Protein AF-A0A2A4V9C4-F1 (afdb_monomer)

Solvent-accessible surface area (backbone atoms only — not comparable to full-atom values): 8706 Å² total; per-residue (Å²): 132,84,79,82,82,62,50,38,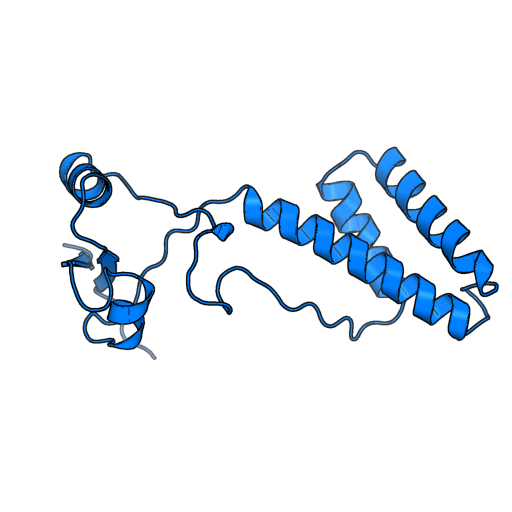21,36,54,29,41,82,46,70,70,52,48,47,30,68,74,68,80,49,81,75,53,43,56,44,88,73,53,81,47,79,78,50,84,50,83,84,85,78,85,91,65,56,54,71,58,48,47,54,51,38,47,55,54,35,40,73,77,48,53,66,66,60,27,50,56,51,52,49,51,49,53,60,62,20,46,83,63,33,54,49,91,81,34,66,67,6,27,53,51,32,38,51,54,42,50,53,51,43,49,56,52,51,52,54,60,48,70,78,40,61,47,73,78,70,36,81,57,85,90,38,72,66,50,29,45,65,44,23,48,71,70,39,62,48,74,48,78,48,59,80,130

Mean predicted aligned error: 6.95 Å

Nearest PDB structures (foldseek):
  8x6g-assembly1_H  TM=5.464E-01  e=8.824E+00  Staphylococcus aureus
  1x79-assembly1_A  TM=2.949E-01  e=2.945E+00  Homo sapiens

Foldseek 3Di:
DDDDQFKWKAAAAPDPVVVCCVPVVDADFAFQVPFPDCPGLPDDDDPPDFLVVLLVLQLVLCVVVDPNVVSVVVLVVLQVVLCVVNHLVPDPSSVVSSSVSSSVSSSVSSNVVRRVGGHGDIHSDPPDLVCCCGRYPRVDHDMDMDGDD

Radius of gyration: 22.06 Å; Cα contacts (8 Å, |Δi|>4): 171; chains: 1; bounding box: 50×29×60 Å

pLDDT: mean 88.2, std 7.78, range [45.53, 95.75]

Sequence (149 aa):
MSEPIERIYKFRAFNQNTLSMLCEDELFFADPANFNDPLDCNPSISMDMAAPEIEELAIKLLKFFGDEKKAWDKISNLRDMSTEYGDYEVDEDAREYYATLLSSEIKALLDKIIKVRGVCSFAQCWNSPLMWSHYADEHRGICIAIGRL

Secondary structure (DSSP, 8-state):
-PPP--EEEEEE-SSHHHHHHHHTT----B-GGG-SSTTSS-PPP---S-HHHHHHHHHHHHHHHS-HHHHHHHHHHHHHHHGGGS-TTT-HHHHHHHHHHHHHHHHHHHHHHHHTS-B---BS-S--HHHHHHTTBTTBSEEEEEE--

Structure (mmCIF, N/CA/C/O backbone):
data_AF-A0A2A4V9C4-F1
#
_entry.id   AF-A0A2A4V9C4-F1
#
loop_
_atom_site.group_PDB
_atom_site.id
_atom_site.type_symbol
_atom_site.label_atom_id
_atom_site.label_alt_id
_atom_site.label_comp_id
_atom_site.label_asym_id
_atom_site.label_entity_id
_atom_site.label_seq_id
_atom_site.pdbx_PDB_ins_code
_atom_site.Cartn_x
_atom_site.Cartn_y
_atom_site.Cartn_z
_atom_site.occupancy
_atom_site.B_iso_or_equiv
_atom_site.auth_seq_id
_atom_site.auth_comp_id
_atom_site.auth_asym_id
_atom_site.auth_atom_id
_atom_site.pdbx_PDB_model_num
ATOM 1 N N . MET A 1 1 ? -31.250 12.022 -1.940 1.00 45.53 1 MET A N 1
ATOM 2 C CA . MET A 1 1 ? -30.312 12.593 -0.950 1.00 45.53 1 MET A CA 1
ATOM 3 C C . MET A 1 1 ? -30.175 11.568 0.158 1.00 45.53 1 MET A C 1
ATOM 5 O O . MET A 1 1 ? -31.207 11.156 0.667 1.00 45.53 1 MET A O 1
ATOM 9 N N . SER A 1 2 ? -28.970 11.077 0.449 1.00 67.50 2 SER A N 1
ATOM 10 C CA . SER A 1 2 ? -28.749 10.163 1.578 1.00 67.50 2 SER A CA 1
ATOM 11 C C . SER A 1 2 ? -28.877 10.932 2.893 1.00 67.50 2 SER A C 1
ATOM 13 O O . SER A 1 2 ? -28.389 12.060 2.983 1.00 67.50 2 SER A O 1
ATOM 15 N N . GLU A 1 3 ? -29.533 10.342 3.889 1.00 69.62 3 GLU A N 1
ATOM 16 C CA . GLU A 1 3 ? -29.600 10.896 5.244 1.00 69.62 3 GLU A CA 1
ATOM 17 C C . GLU A 1 3 ? -28.190 11.061 5.848 1.00 69.62 3 GLU A C 1
ATOM 19 O O . GLU A 1 3 ? -27.268 10.324 5.477 1.00 69.62 3 GLU A O 1
ATOM 24 N N . PRO A 1 4 ? -27.982 12.044 6.742 1.00 77.94 4 PRO A N 1
ATOM 25 C CA . PRO A 1 4 ? -26.702 12.223 7.417 1.00 77.94 4 PRO A CA 1
ATOM 26 C C . PRO A 1 4 ? -26.358 11.000 8.281 1.00 77.94 4 PRO A C 1
ATOM 28 O O . PRO A 1 4 ? -27.196 10.488 9.016 1.00 77.94 4 PRO A O 1
ATOM 31 N N . ILE A 1 5 ? -25.104 10.542 8.211 1.00 80.31 5 ILE A N 1
ATOM 32 C CA . ILE A 1 5 ? -24.614 9.425 9.030 1.00 80.31 5 ILE A CA 1
ATOM 33 C C . ILE A 1 5 ? -24.532 9.886 10.491 1.00 80.31 5 ILE A C 1
ATOM 35 O O . ILE A 1 5 ? -23.655 10.672 10.847 1.00 80.31 5 ILE A O 1
ATOM 39 N N . GLU A 1 6 ? -25.433 9.389 11.339 1.00 88.12 6 GLU A N 1
ATOM 40 C CA . GLU A 1 6 ? -25.454 9.722 12.771 1.00 88.12 6 GLU A CA 1
ATOM 41 C C . GLU A 1 6 ? -24.369 8.990 13.567 1.00 88.12 6 GLU A C 1
ATOM 43 O O . GLU A 1 6 ? -23.854 9.514 14.559 1.00 88.12 6 GLU A O 1
ATOM 48 N N . ARG A 1 7 ? -24.038 7.759 13.151 1.00 91.12 7 ARG A N 1
ATOM 49 C CA . ARG A 1 7 ? -23.108 6.87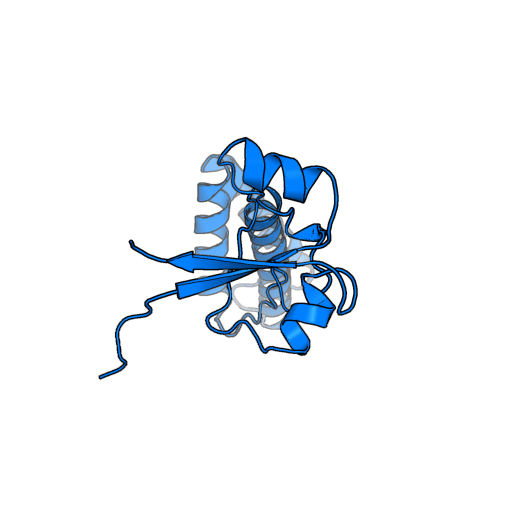1 13.853 1.00 91.12 7 ARG A CA 1
ATOM 50 C C . ARG A 1 7 ? -22.229 6.093 12.887 1.00 91.12 7 ARG A C 1
ATOM 52 O O . ARG A 1 7 ? -22.688 5.631 11.846 1.00 91.12 7 ARG A O 1
ATOM 59 N N . ILE A 1 8 ? -20.983 5.900 13.291 1.00 93.94 8 ILE A N 1
ATOM 60 C CA . ILE A 1 8 ? -20.027 4.989 12.668 1.00 93.94 8 ILE A CA 1
ATOM 61 C C . ILE A 1 8 ? -19.603 3.935 13.686 1.00 93.94 8 ILE A C 1
ATOM 63 O O . ILE A 1 8 ? -19.627 4.169 14.894 1.00 93.94 8 ILE A O 1
ATOM 67 N N . TYR A 1 9 ? -19.227 2.761 13.200 1.00 94.56 9 TYR A N 1
ATOM 68 C CA . TYR A 1 9 ? -18.998 1.591 14.035 1.00 94.56 9 TYR A CA 1
ATOM 69 C C . TYR A 1 9 ? -17.572 1.078 13.888 1.00 94.56 9 TYR A C 1
ATOM 71 O O . TYR A 1 9 ? -17.057 0.971 12.777 1.00 94.56 9 TYR A O 1
ATOM 79 N N . LYS A 1 10 ? -16.931 0.731 15.005 1.00 93.62 10 LYS A N 1
ATOM 80 C CA . LYS A 1 10 ? -15.606 0.106 15.021 1.00 93.62 10 LYS A CA 1
ATOM 81 C C . LYS A 1 10 ? -15.689 -1.272 15.667 1.00 93.62 10 LYS A C 1
ATOM 83 O O . LYS A 1 10 ? -16.026 -1.387 16.844 1.00 93.62 10 LYS A O 1
ATOM 88 N N . PHE A 1 11 ? -15.370 -2.299 14.889 1.00 93.75 11 PHE A N 1
ATOM 89 C CA . PHE A 1 11 ? -15.269 -3.681 15.352 1.00 93.75 11 PHE A CA 1
ATOM 90 C C . PHE A 1 11 ? -13.880 -3.916 15.928 1.00 93.75 11 PHE A C 1
ATOM 92 O O . PHE A 1 11 ? -12.896 -3.417 15.374 1.00 93.75 11 PHE A O 1
ATOM 99 N N . ARG A 1 12 ? -13.811 -4.603 17.071 1.00 92.88 12 ARG A N 1
ATOM 100 C CA . ARG A 1 12 ? -12.559 -4.875 17.779 1.00 92.88 12 ARG A CA 1
ATOM 101 C C . ARG A 1 12 ? -12.619 -6.185 18.549 1.00 92.88 12 ARG A C 1
ATOM 103 O O . ARG A 1 12 ? -13.603 -6.471 19.231 1.00 92.88 12 ARG A O 1
ATOM 110 N N . ALA A 1 13 ? -11.504 -6.908 18.541 1.00 92.69 13 ALA A N 1
ATOM 111 C CA . ALA A 1 13 ? -11.223 -7.926 19.544 1.00 92.69 13 ALA A CA 1
ATOM 112 C C . ALA A 1 13 ? -11.211 -7.310 20.956 1.00 92.69 13 ALA A C 1
ATOM 114 O O . ALA A 1 13 ? -10.770 -6.170 21.150 1.00 92.69 13 ALA A O 1
ATOM 115 N N . PHE A 1 14 ? -11.667 -8.064 21.955 1.00 93.44 14 PHE A N 1
ATOM 116 C CA . PHE A 1 14 ? -11.629 -7.627 23.350 1.00 93.44 14 PHE A CA 1
ATOM 117 C C . PHE A 1 14 ? -10.249 -7.926 23.953 1.00 93.44 14 PHE A C 1
ATOM 119 O O . PHE A 1 14 ? -9.973 -9.040 24.386 1.00 93.44 14 PHE A O 1
ATOM 126 N N . ASN A 1 15 ? -9.357 -6.934 23.927 1.00 92.00 15 ASN A N 1
ATOM 127 C CA . ASN A 1 15 ? -7.976 -7.049 24.399 1.00 92.00 15 ASN A CA 1
ATOM 128 C C . ASN A 1 15 ? -7.477 -5.729 25.009 1.00 92.00 15 ASN A C 1
ATOM 130 O O . ASN A 1 15 ? -8.190 -4.724 25.013 1.00 92.00 15 ASN A O 1
ATOM 134 N N . GLN A 1 16 ? -6.240 -5.728 25.511 1.00 91.31 16 GLN A N 1
ATOM 135 C CA . GLN A 1 16 ? -5.663 -4.575 26.204 1.00 91.31 16 GLN A CA 1
ATOM 136 C C . GLN A 1 16 ? -5.588 -3.317 25.329 1.00 91.31 16 GLN A C 1
ATOM 138 O O . GLN A 1 16 ? -5.922 -2.240 25.807 1.00 91.31 16 GLN A O 1
ATOM 143 N N . ASN A 1 17 ? -5.275 -3.453 24.036 1.00 89.12 17 ASN A N 1
ATOM 144 C CA . ASN A 1 17 ? -5.262 -2.316 23.110 1.00 89.12 17 ASN A CA 1
ATOM 145 C C . ASN A 1 17 ? -6.656 -1.694 22.961 1.00 89.12 17 ASN A C 1
ATOM 147 O O . ASN A 1 17 ? -6.793 -0.479 22.877 1.00 89.12 17 ASN A O 1
ATOM 151 N N . THR A 1 18 ? -7.701 -2.522 22.908 1.00 91.12 18 THR A N 1
ATOM 152 C CA . THR A 1 18 ? -9.088 -2.044 22.844 1.00 91.12 18 THR A CA 1
ATOM 153 C C . THR A 1 18 ? -9.515 -1.371 24.150 1.00 91.12 18 THR A C 1
ATOM 155 O O . THR A 1 18 ? -10.247 -0.390 24.099 1.00 91.12 18 THR A O 1
ATOM 158 N N . LEU A 1 19 ? -9.044 -1.850 25.305 1.00 92.50 19 LEU A N 1
ATOM 159 C CA . LEU A 1 19 ? -9.300 -1.196 26.591 1.00 92.50 19 LEU A CA 1
ATOM 160 C C . LEU A 1 19 ? -8.586 0.157 26.697 1.00 92.50 19 LEU A C 1
ATOM 162 O O . LEU A 1 19 ? -9.247 1.136 27.022 1.00 92.50 19 LEU A O 1
ATOM 166 N N . SER A 1 20 ? -7.297 0.246 26.354 1.00 90.94 20 SER A N 1
ATOM 167 C CA . SER A 1 20 ? -6.570 1.527 26.317 1.00 90.94 20 SER A CA 1
ATOM 168 C C . SER A 1 20 ? -7.237 2.526 25.374 1.00 90.94 20 SER A C 1
ATOM 170 O O . SER A 1 20 ? -7.508 3.647 25.778 1.00 90.94 20 SER A O 1
ATOM 172 N N . MET A 1 21 ? -7.648 2.094 24.176 1.00 91.69 21 MET A N 1
ATOM 173 C CA . MET A 1 21 ? -8.401 2.937 23.234 1.00 91.69 21 MET A CA 1
ATOM 174 C C . MET A 1 21 ? -9.667 3.556 23.862 1.00 91.69 21 MET A C 1
ATOM 176 O O . MET A 1 21 ? -10.005 4.695 23.567 1.00 91.69 21 MET A O 1
ATOM 180 N N . LEU A 1 22 ? -10.374 2.809 24.718 1.00 91.25 22 LEU A N 1
ATOM 181 C CA . LEU A 1 22 ? -11.593 3.274 25.390 1.00 91.25 22 LEU A CA 1
ATOM 182 C C . LEU A 1 22 ? -11.319 4.114 26.643 1.00 91.25 22 LEU A C 1
ATOM 184 O O . LEU A 1 22 ? -12.122 4.979 26.973 1.00 91.25 22 LEU A O 1
ATOM 188 N N . CYS A 1 23 ? -10.248 3.817 27.379 1.00 93.88 23 CYS A N 1
ATOM 189 C CA . CYS A 1 23 ? -9.931 4.478 28.646 1.00 93.88 23 CYS A CA 1
ATOM 190 C C . CYS A 1 23 ? -9.087 5.745 28.476 1.00 93.88 23 CYS A C 1
ATOM 192 O O . CYS A 1 23 ? -9.117 6.605 29.351 1.00 93.88 23 CYS A O 1
ATOM 194 N N . GLU A 1 24 ? -8.322 5.835 27.390 1.00 94.12 24 GLU A N 1
ATOM 195 C CA . GLU A 1 24 ? -7.324 6.884 27.153 1.00 94.12 24 GLU A CA 1
ATOM 196 C C . GLU A 1 24 ? -7.741 7.841 26.019 1.00 94.12 24 GLU A C 1
ATOM 198 O O . GLU A 1 24 ? -6.967 8.713 25.639 1.00 94.12 24 GLU A O 1
ATOM 203 N N . ASP A 1 25 ? -8.965 7.706 25.491 1.00 87.94 25 ASP A N 1
ATOM 204 C CA . ASP A 1 25 ? -9.493 8.491 24.360 1.00 87.94 25 ASP A CA 1
ATOM 205 C C . ASP A 1 25 ? -8.591 8.450 23.107 1.00 87.94 25 ASP A C 1
ATOM 207 O O . ASP A 1 25 ? -8.495 9.405 22.330 1.00 87.94 25 ASP A O 1
ATOM 211 N N . GLU A 1 26 ? -7.932 7.313 22.883 1.00 89.50 26 GLU A N 1
ATOM 212 C CA . GLU A 1 26 ? -7.028 7.108 21.755 1.00 89.50 26 GLU A CA 1
ATOM 213 C C . GLU A 1 26 ? -7.714 6.404 20.578 1.00 89.50 26 GLU A C 1
ATOM 215 O O . GLU A 1 26 ? -8.744 5.745 20.708 1.00 89.50 26 GLU A O 1
ATOM 220 N N . LEU A 1 27 ? -7.105 6.487 19.393 1.00 87.44 27 LEU A N 1
ATOM 221 C CA . LEU A 1 27 ? -7.485 5.671 18.243 1.00 87.44 27 LEU A CA 1
ATOM 222 C C . LEU A 1 27 ? -6.316 4.793 17.820 1.00 87.44 27 LEU A C 1
ATOM 224 O O . LEU A 1 27 ? -5.222 5.275 17.539 1.00 87.44 27 LEU A O 1
ATOM 228 N N . PHE A 1 28 ? -6.580 3.494 17.698 1.00 85.19 28 PHE A N 1
ATOM 229 C CA . PHE A 1 28 ? -5.606 2.561 17.152 1.00 85.19 28 PHE A CA 1
ATOM 230 C C . PHE A 1 28 ? -5.598 2.606 15.623 1.00 85.19 28 PHE A C 1
ATOM 232 O O . PHE A 1 28 ? -6.628 2.365 14.978 1.00 85.19 28 PHE A O 1
ATOM 239 N N . PHE A 1 29 ? -4.411 2.817 15.062 1.00 88.12 29 PHE A N 1
ATOM 240 C CA . PHE A 1 29 ? -4.143 2.721 13.635 1.00 88.12 29 PHE A CA 1
ATOM 241 C C . PHE A 1 29 ? -3.391 1.418 13.356 1.00 88.12 29 PHE A C 1
ATOM 243 O O . PHE A 1 29 ? -2.266 1.234 13.814 1.00 88.12 29 PHE A O 1
ATOM 250 N N . ALA A 1 30 ? -4.037 0.499 12.639 1.00 84.94 30 ALA A N 1
ATOM 251 C CA . ALA A 1 30 ? -3.462 -0.797 12.308 1.00 84.94 30 ALA A CA 1
ATOM 252 C C . ALA A 1 30 ? -2.387 -0.659 11.229 1.00 84.94 30 ALA A C 1
ATOM 254 O O . ALA A 1 30 ? -2.539 0.145 10.310 1.00 84.94 30 ALA A O 1
ATOM 255 N N . ASP A 1 31 ? -1.334 -1.467 11.326 1.00 85.38 31 ASP A N 1
ATOM 256 C CA . ASP A 1 31 ? -0.378 -1.640 10.234 1.00 85.38 31 ASP A CA 1
ATOM 257 C C . ASP A 1 31 ? -1.105 -2.272 9.027 1.00 85.38 31 ASP A C 1
ATOM 259 O O . ASP A 1 31 ? -1.701 -3.343 9.188 1.00 85.38 31 ASP A O 1
ATOM 263 N N . PRO A 1 32 ? -1.071 -1.643 7.838 1.00 84.31 32 PRO A N 1
ATOM 264 C CA . PRO A 1 32 ? -1.577 -2.189 6.582 1.00 84.31 32 PRO A CA 1
ATOM 265 C C . PRO A 1 32 ? -1.166 -3.634 6.292 1.00 84.31 32 PRO A C 1
ATOM 267 O O . PRO A 1 32 ? -1.937 -4.377 5.695 1.00 84.31 32 PRO A O 1
ATOM 270 N N . ALA A 1 33 ? 0.020 -4.057 6.735 1.00 78.50 33 ALA A N 1
ATOM 271 C CA . ALA A 1 33 ? 0.507 -5.418 6.533 1.00 78.50 33 ALA A CA 1
ATOM 272 C C . ALA A 1 33 ? -0.227 -6.474 7.382 1.00 78.50 33 ALA A C 1
ATOM 274 O O . ALA A 1 33 ? -0.137 -7.660 7.078 1.00 78.50 33 ALA A O 1
ATOM 275 N N . ASN A 1 34 ? -0.941 -6.061 8.434 1.00 79.00 34 ASN A N 1
ATOM 276 C CA . ASN A 1 34 ? -1.647 -6.953 9.360 1.00 79.00 34 ASN A CA 1
ATOM 277 C C . ASN A 1 34 ? -3.139 -7.115 9.028 1.00 79.00 34 ASN A C 1
ATOM 279 O O . ASN A 1 34 ? -3.876 -7.717 9.812 1.00 79.00 34 ASN A O 1
ATOM 283 N N . PHE A 1 35 ? -3.617 -6.545 7.920 1.00 78.38 35 PHE A N 1
ATOM 284 C CA . PHE A 1 35 ? -5.003 -6.732 7.507 1.00 78.38 35 PHE A CA 1
ATOM 285 C C . PHE A 1 35 ? -5.214 -8.162 7.004 1.00 78.38 35 PHE A C 1
ATOM 287 O O . PHE A 1 35 ? -4.487 -8.656 6.147 1.00 78.38 35 PHE A O 1
ATOM 294 N N . ASN A 1 36 ? -6.235 -8.824 7.550 1.00 69.19 36 ASN A N 1
ATOM 295 C CA . ASN A 1 36 ? -6.611 -10.186 7.164 1.00 69.19 36 ASN A CA 1
ATOM 296 C C . ASN A 1 36 ? -7.419 -10.230 5.855 1.00 69.19 36 ASN A C 1
ATOM 298 O O . ASN A 1 36 ? -7.647 -11.314 5.318 1.00 69.19 36 ASN A O 1
ATOM 302 N N . ASP A 1 37 ? -7.904 -9.083 5.370 1.00 71.31 37 ASP A N 1
ATOM 303 C CA . ASP A 1 37 ? -8.612 -8.982 4.096 1.00 71.31 37 ASP A CA 1
ATOM 304 C C . ASP A 1 37 ? -7.599 -8.741 2.956 1.00 71.31 37 ASP A C 1
ATOM 306 O O . ASP A 1 37 ? -6.892 -7.734 2.976 1.00 71.31 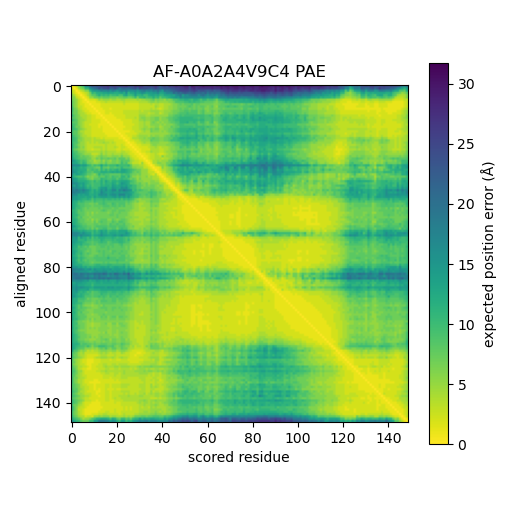37 ASP A O 1
ATOM 310 N N . PRO A 1 38 ? -7.505 -9.631 1.951 1.00 66.81 38 PRO A N 1
ATOM 311 C CA . PRO A 1 38 ? -6.564 -9.485 0.841 1.00 66.81 38 PRO A CA 1
ATOM 312 C C . PRO A 1 38 ? -6.852 -8.285 -0.078 1.00 66.81 38 PRO A C 1
ATOM 314 O O . PRO A 1 38 ? -5.996 -7.950 -0.901 1.00 66.81 38 PRO A O 1
ATOM 317 N N . LEU A 1 39 ? -8.035 -7.670 0.027 1.00 72.06 39 LEU A N 1
ATOM 318 C CA . LEU A 1 39 ? 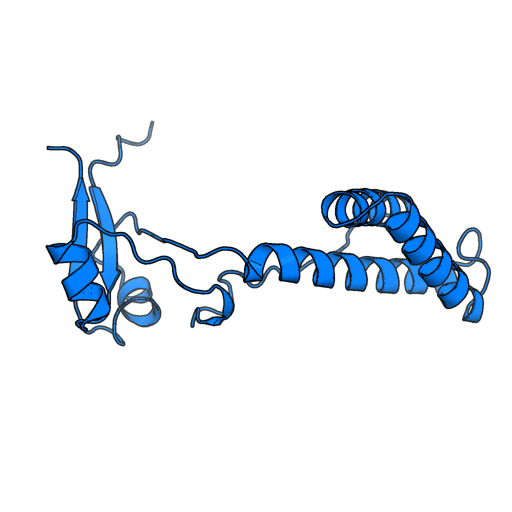-8.414 -6.451 -0.690 1.00 72.06 39 LEU A CA 1
ATOM 319 C C . LEU A 1 39 ? -8.037 -5.179 0.082 1.00 72.06 39 LEU A C 1
ATOM 321 O O . LEU A 1 39 ? -7.974 -4.100 -0.513 1.00 72.06 39 LEU A O 1
ATOM 325 N N . ASP A 1 40 ? -7.756 -5.287 1.382 1.00 77.88 40 ASP A N 1
ATOM 326 C CA . ASP A 1 40 ? -7.334 -4.152 2.192 1.00 77.88 40 ASP A CA 1
ATOM 327 C C . ASP A 1 40 ? -5.856 -3.842 1.981 1.00 77.88 40 ASP A C 1
ATOM 329 O O . ASP A 1 40 ? -4.980 -4.689 2.132 1.00 77.88 40 ASP A O 1
ATOM 333 N N . CYS A 1 41 ? -5.572 -2.576 1.668 1.00 76.25 41 CYS A N 1
ATOM 334 C CA . CYS A 1 41 ? -4.219 -2.018 1.571 1.00 76.25 41 CYS A CA 1
ATOM 335 C C . CYS A 1 41 ? -3.247 -2.760 0.633 1.00 76.25 41 CYS A C 1
ATOM 337 O O . CYS A 1 41 ? -2.040 -2.526 0.693 1.00 76.25 41 CYS A O 1
ATOM 339 N N . ASN A 1 42 ? -3.763 -3.600 -0.263 1.00 76.25 42 ASN A N 1
ATOM 340 C CA . ASN A 1 42 ? -2.995 -4.364 -1.237 1.00 76.25 42 ASN A CA 1
ATOM 341 C C . ASN A 1 42 ? -3.463 -4.007 -2.660 1.00 76.25 42 ASN A C 1
ATOM 343 O O . ASN A 1 42 ? -4.197 -4.772 -3.290 1.00 76.25 42 ASN A O 1
ATOM 347 N N . PRO A 1 43 ? -3.115 -2.810 -3.166 1.00 72.12 43 PRO A N 1
ATOM 348 C CA . PRO A 1 43 ? -3.594 -2.365 -4.465 1.00 72.12 43 PRO A CA 1
ATOM 349 C C . PRO A 1 43 ? -3.045 -3.254 -5.587 1.00 72.12 43 PRO A C 1
ATOM 351 O O . PRO A 1 43 ? -1.833 -3.420 -5.747 1.00 72.12 43 PRO A O 1
ATOM 354 N N . SER A 1 44 ? -3.939 -3.778 -6.425 1.00 72.75 44 SER A N 1
ATOM 355 C CA . SER A 1 44 ? -3.558 -4.330 -7.721 1.00 72.75 44 SER A CA 1
ATOM 356 C C . SER A 1 44 ? -3.332 -3.181 -8.699 1.00 72.75 44 SER A C 1
ATOM 358 O O . SER A 1 44 ? -4.253 -2.413 -8.974 1.00 72.75 44 SER A O 1
ATOM 360 N N . ILE A 1 45 ? -2.119 -3.067 -9.231 1.00 73.44 45 ILE A N 1
ATOM 361 C CA . ILE A 1 45 ? -1.795 -2.072 -10.254 1.00 73.44 45 ILE A CA 1
ATOM 362 C C . ILE A 1 45 ? -1.920 -2.759 -11.607 1.00 73.44 45 ILE A C 1
ATOM 364 O O . ILE A 1 45 ? -1.191 -3.708 -11.893 1.00 73.44 45 ILE A O 1
ATOM 368 N N . SER A 1 46 ? -2.856 -2.279 -12.416 1.00 79.56 46 SER A N 1
ATOM 369 C CA . SER A 1 46 ? -2.907 -2.564 -13.844 1.00 79.56 46 SER A CA 1
ATOM 370 C C . SER A 1 46 ? -2.409 -1.311 -14.548 1.00 79.56 46 SER A C 1
ATOM 372 O O . SER A 1 46 ? -2.955 -0.236 -14.320 1.00 79.56 46 SER A O 1
ATOM 374 N N . MET A 1 47 ? -1.332 -1.437 -15.322 1.00 77.06 47 MET A N 1
ATOM 375 C CA . MET A 1 47 ? -0.878 -0.349 -16.180 1.00 77.06 47 MET A CA 1
ATOM 376 C C . MET A 1 47 ? -1.566 -0.494 -17.530 1.00 77.06 47 MET A C 1
ATOM 378 O O . MET A 1 47 ? -1.166 -1.307 -18.356 1.00 77.06 47 MET A O 1
ATOM 382 N N . ASP A 1 48 ? -2.618 0.288 -17.721 1.00 84.31 48 ASP A N 1
ATOM 383 C CA . ASP A 1 48 ? -3.392 0.423 -18.956 1.00 84.31 48 ASP A CA 1
ATOM 384 C C . ASP A 1 48 ? -2.967 1.654 -19.782 1.00 84.31 48 ASP A C 1
ATOM 386 O O . ASP A 1 48 ? -3.657 2.065 -20.713 1.00 84.31 48 ASP A O 1
ATOM 390 N N . MET A 1 49 ? -1.812 2.228 -19.441 1.00 84.12 49 MET A N 1
ATOM 391 C CA . MET A 1 49 ? -1.235 3.434 -20.035 1.00 84.12 49 MET A CA 1
ATOM 392 C C . MET A 1 49 ? -0.090 3.107 -20.997 1.00 84.12 49 MET A C 1
ATOM 394 O O . MET A 1 49 ? 0.530 2.044 -20.920 1.00 84.12 49 MET A O 1
ATOM 398 N N . ALA A 1 50 ? 0.250 4.051 -21.875 1.00 86.94 50 ALA A N 1
ATOM 399 C CA . ALA A 1 50 ? 1.420 3.909 -22.738 1.00 86.94 50 ALA A CA 1
ATOM 400 C C . ALA A 1 50 ? 2.728 4.100 -21.943 1.00 86.94 50 ALA A C 1
ATOM 402 O O . ALA A 1 50 ? 2.773 4.859 -20.974 1.00 86.94 50 ALA A O 1
ATOM 403 N N . ALA A 1 51 ? 3.829 3.478 -22.387 1.00 86.94 51 ALA A N 1
ATOM 404 C CA . ALA A 1 51 ? 5.131 3.557 -21.706 1.00 86.94 51 ALA A CA 1
ATOM 405 C C . ALA A 1 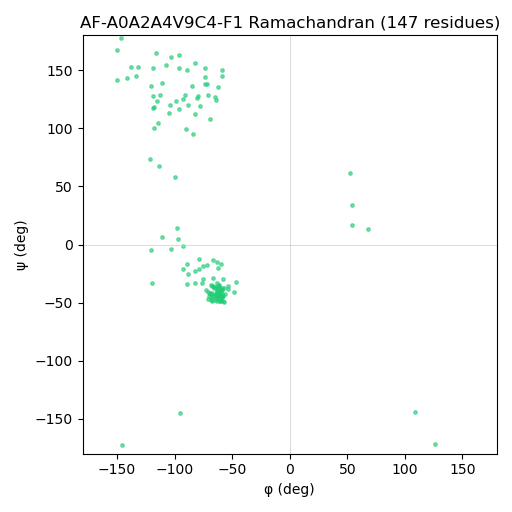51 ? 5.587 4.990 -21.327 1.00 86.94 51 ALA A C 1
ATOM 407 O O . ALA A 1 51 ? 6.048 5.163 -20.198 1.00 86.94 51 ALA A O 1
ATOM 408 N N . PRO A 1 52 ? 5.400 6.034 -22.168 1.00 90.12 52 PRO A N 1
ATOM 409 C CA . PRO A 1 52 ? 5.759 7.406 -21.794 1.00 90.12 52 PRO A CA 1
ATOM 410 C C . PRO A 1 52 ? 4.968 7.957 -20.595 1.00 90.12 52 PRO A C 1
ATOM 412 O O . PRO A 1 52 ? 5.518 8.676 -19.764 1.00 90.12 52 PRO A O 1
ATOM 415 N N . GLU A 1 53 ? 3.685 7.608 -20.478 1.00 92.69 53 GLU A N 1
ATOM 416 C CA . GLU A 1 53 ? 2.822 8.046 -19.373 1.00 92.69 53 GLU A CA 1
ATOM 417 C C . GLU A 1 53 ? 3.201 7.329 -18.070 1.00 92.69 53 GLU A C 1
ATOM 419 O O . GLU A 1 53 ? 3.257 7.943 -17.000 1.00 92.69 53 GLU A O 1
ATOM 424 N N . ILE A 1 54 ? 3.526 6.033 -18.169 1.00 92.88 54 ILE A N 1
ATOM 425 C CA . ILE A 1 54 ? 4.040 5.243 -17.044 1.00 92.88 54 ILE A CA 1
ATOM 426 C C . ILE A 1 54 ? 5.366 5.842 -16.558 1.00 92.88 54 ILE A C 1
ATOM 428 O O . ILE A 1 54 ? 5.573 5.991 -15.352 1.00 92.88 54 ILE A O 1
ATOM 432 N N . GLU A 1 55 ? 6.254 6.230 -17.474 1.00 94.81 55 GLU A N 1
ATOM 433 C CA . GLU A 1 55 ? 7.528 6.854 -17.124 1.00 94.8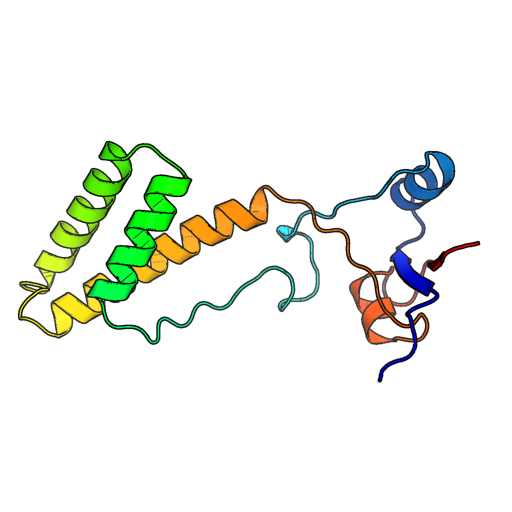1 55 GLU A CA 1
ATOM 434 C C . GLU A 1 55 ? 7.330 8.200 -16.415 1.00 94.81 55 GLU A C 1
ATOM 436 O O . GLU A 1 55 ? 7.942 8.452 -15.373 1.00 94.81 55 GLU A O 1
ATOM 441 N N . GLU A 1 56 ? 6.429 9.048 -16.918 1.00 94.88 56 GLU A N 1
ATOM 442 C CA . GLU A 1 56 ? 6.111 10.328 -16.282 1.00 94.88 56 GLU A CA 1
ATOM 443 C C . GLU A 1 56 ? 5.597 10.131 -14.846 1.00 94.88 56 GLU A C 1
ATOM 445 O O . GLU A 1 56 ? 6.010 10.843 -13.920 1.00 94.88 56 GLU A O 1
ATOM 450 N N . LEU A 1 57 ? 4.727 9.139 -14.633 1.00 93.75 57 LEU A N 1
ATOM 451 C CA . LEU A 1 57 ? 4.248 8.772 -13.302 1.00 93.75 57 LEU A CA 1
ATOM 452 C C . LEU A 1 57 ? 5.390 8.271 -12.406 1.00 93.75 57 LEU A C 1
ATOM 454 O O . LEU A 1 57 ? 5.496 8.706 -11.254 1.00 93.75 57 LEU A O 1
ATOM 458 N N . ALA A 1 58 ? 6.266 7.406 -12.925 1.00 94.75 58 ALA A N 1
ATOM 459 C CA . ALA A 1 58 ? 7.425 6.900 -12.195 1.00 94.75 58 ALA A CA 1
ATOM 460 C C . ALA A 1 58 ? 8.348 8.045 -11.755 1.00 94.75 58 ALA A C 1
ATOM 462 O O . ALA A 1 58 ? 8.728 8.108 -10.586 1.00 94.75 58 ALA A O 1
ATOM 463 N N . ILE A 1 59 ? 8.639 9.003 -12.642 1.00 95.44 59 ILE A N 1
ATOM 464 C CA . ILE A 1 59 ? 9.442 10.194 -12.329 1.00 95.44 59 ILE A CA 1
ATOM 465 C C . ILE A 1 59 ? 8.790 11.007 -11.208 1.00 95.44 59 ILE A C 1
ATOM 467 O O . ILE A 1 59 ? 9.468 11.381 -10.248 1.00 95.44 59 ILE A O 1
ATOM 471 N N . LYS A 1 60 ? 7.481 11.275 -11.298 1.00 94.94 60 LYS A N 1
ATOM 472 C CA . LYS A 1 60 ? 6.749 12.028 -10.266 1.00 94.94 60 LYS A CA 1
ATOM 473 C C . LYS A 1 60 ? 6.823 11.336 -8.904 1.00 94.94 60 LYS A C 1
ATOM 475 O O . LYS A 1 60 ? 7.103 11.997 -7.906 1.00 94.94 60 LYS A O 1
ATOM 480 N N . LEU A 1 61 ? 6.622 10.018 -8.857 1.00 93.75 61 LEU A N 1
ATOM 481 C CA . LEU A 1 61 ? 6.689 9.245 -7.614 1.00 93.75 61 LEU A CA 1
ATOM 482 C C . LEU A 1 61 ? 8.117 9.157 -7.060 1.00 93.75 61 LEU A C 1
ATOM 484 O O . LEU A 1 61 ? 8.320 9.329 -5.861 1.00 93.75 61 LEU A O 1
ATOM 488 N N . LEU A 1 62 ? 9.125 8.955 -7.909 1.00 95.38 62 LEU A N 1
ATOM 489 C CA . LEU A 1 62 ? 10.528 8.940 -7.487 1.00 95.38 62 LEU A CA 1
ATOM 490 C C . LEU A 1 62 ? 10.950 10.290 -6.895 1.00 95.38 62 LEU A C 1
ATOM 492 O O . LEU A 1 62 ? 11.581 10.324 -5.839 1.00 95.38 62 LEU A O 1
ATOM 496 N N . LYS A 1 63 ? 10.543 11.400 -7.523 1.00 94.75 63 LYS A N 1
ATOM 497 C CA . LYS A 1 63 ? 10.765 12.763 -7.011 1.00 94.75 63 LYS A CA 1
ATOM 498 C C . LYS A 1 63 ? 9.992 13.052 -5.725 1.00 94.75 63 LYS A C 1
ATOM 500 O O . LYS A 1 63 ? 10.439 13.856 -4.918 1.00 94.75 63 LYS A O 1
ATOM 505 N N . PHE A 1 64 ? 8.843 12.414 -5.516 1.00 91.50 64 PHE A N 1
ATOM 506 C CA . PHE A 1 64 ? 8.108 12.531 -4.256 1.00 91.50 64 PHE A CA 1
ATOM 507 C C . PHE A 1 64 ? 8.879 11.900 -3.083 1.00 91.50 64 PHE A C 1
ATOM 509 O O . PHE A 1 64 ? 8.841 12.413 -1.968 1.00 91.50 64 PHE A O 1
ATOM 516 N N . PHE A 1 65 ? 9.597 10.802 -3.333 1.00 87.56 65 PHE A N 1
ATOM 517 C CA . PHE A 1 65 ? 10.340 10.059 -2.311 1.00 87.56 65 PHE A CA 1
ATOM 518 C C . PHE A 1 65 ? 11.808 10.460 -2.143 1.00 87.56 65 PHE A C 1
ATOM 520 O O . PHE A 1 65 ? 12.414 10.137 -1.119 1.00 87.56 65 PHE A O 1
ATOM 527 N N . GLY A 1 66 ? 12.406 11.092 -3.146 1.00 87.19 66 GLY A N 1
ATOM 528 C CA . GLY A 1 66 ? 13.835 11.367 -3.185 1.00 87.19 66 GLY A CA 1
ATOM 529 C C . GLY A 1 66 ? 14.168 12.684 -3.866 1.00 87.19 66 GLY A C 1
ATOM 530 O O . GLY A 1 66 ? 13.303 13.487 -4.196 1.00 87.19 66 GLY A O 1
ATOM 531 N N . ASP A 1 67 ? 15.460 12.912 -4.065 1.00 90.50 67 ASP A N 1
ATOM 532 C CA . ASP A 1 67 ? 15.936 14.065 -4.815 1.00 90.50 67 ASP A CA 1
ATOM 533 C C . ASP A 1 67 ? 15.881 13.818 -6.329 1.00 90.50 67 ASP A C 1
ATOM 535 O O . ASP A 1 67 ? 15.912 12.681 -6.809 1.00 90.50 67 ASP A O 1
ATOM 539 N N . GLU A 1 68 ? 15.815 14.912 -7.088 1.00 93.56 68 GLU A N 1
ATOM 540 C CA . GLU A 1 68 ? 15.670 14.880 -8.543 1.00 93.56 68 GLU A CA 1
ATOM 541 C C . GLU A 1 68 ? 16.780 14.083 -9.235 1.00 93.56 68 GLU A C 1
ATOM 543 O O . GLU A 1 68 ? 16.499 13.342 -10.176 1.00 93.56 68 GLU A O 1
ATOM 548 N N . LYS A 1 69 ? 18.020 14.169 -8.740 1.00 94.81 69 LYS A N 1
ATOM 549 C CA . LYS A 1 69 ? 19.144 13.435 -9.320 1.00 94.81 69 LYS A CA 1
ATOM 550 C C . LYS A 1 69 ? 18.932 11.927 -9.197 1.00 94.81 69 LYS A C 1
ATOM 552 O O . LYS A 1 69 ? 19.020 11.228 -10.198 1.00 94.81 69 LYS A O 1
ATOM 557 N N . LYS A 1 70 ? 18.577 11.428 -8.008 1.00 93.44 70 LYS A N 1
ATOM 558 C CA . LYS A 1 70 ? 18.299 9.993 -7.814 1.00 93.44 70 LYS A CA 1
ATOM 559 C C . LYS A 1 70 ? 17.134 9.488 -8.655 1.00 93.44 70 LYS A C 1
ATOM 561 O O . LYS A 1 70 ? 17.177 8.346 -9.104 1.00 93.44 70 LYS A O 1
ATOM 566 N N . ALA A 1 71 ? 16.103 10.309 -8.852 1.00 95.00 71 ALA A N 1
ATOM 567 C CA . ALA A 1 71 ? 14.987 9.946 -9.718 1.00 95.00 71 ALA A CA 1
ATOM 568 C C . ALA A 1 71 ? 15.471 9.710 -11.156 1.00 95.00 71 ALA A C 1
ATOM 570 O O . ALA A 1 71 ? 15.187 8.662 -11.732 1.00 95.00 71 ALA A O 1
ATOM 571 N N . TRP A 1 72 ? 16.265 10.633 -11.703 1.00 95.06 72 TRP A N 1
ATOM 572 C CA . TRP A 1 72 ? 16.822 10.496 -13.049 1.00 95.06 72 TRP A CA 1
ATOM 573 C C . TRP A 1 72 ? 17.845 9.367 -13.167 1.00 95.06 72 TRP A C 1
ATOM 575 O O . TRP A 1 72 ? 17.769 8.603 -14.124 1.00 95.06 72 TRP A O 1
ATOM 585 N N . ASP A 1 73 ? 18.733 9.198 -12.183 1.00 95.69 73 ASP A N 1
ATOM 586 C CA . ASP A 1 73 ? 19.681 8.078 -12.142 1.00 95.69 73 ASP A CA 1
ATOM 587 C C . ASP A 1 73 ? 18.922 6.742 -12.199 1.00 95.69 73 ASP A C 1
ATOM 589 O O . ASP A 1 73 ? 19.287 5.825 -12.934 1.00 95.69 73 ASP A O 1
ATOM 593 N N . LYS A 1 74 ? 17.817 6.626 -11.452 1.00 95.75 74 LYS A N 1
ATOM 594 C CA . LYS A 1 74 ? 16.974 5.430 -11.456 1.00 95.75 74 LYS A CA 1
ATOM 595 C C . LYS A 1 74 ? 16.312 5.202 -12.816 1.00 95.75 74 LYS A C 1
ATOM 597 O O . LYS A 1 74 ? 16.394 4.090 -13.320 1.00 95.75 74 LYS A O 1
ATOM 602 N N . ILE A 1 75 ? 15.708 6.227 -13.418 1.00 95.62 75 ILE A N 1
ATOM 603 C CA . ILE A 1 75 ? 15.079 6.128 -14.747 1.00 95.62 75 ILE A CA 1
ATOM 604 C C . ILE A 1 75 ? 16.098 5.757 -15.824 1.00 95.62 75 ILE A C 1
ATOM 606 O O . ILE A 1 75 ? 15.816 4.876 -16.631 1.00 95.62 75 ILE A O 1
ATOM 610 N N . SER A 1 76 ? 17.288 6.364 -15.796 1.00 95.06 76 SER A N 1
ATOM 611 C CA . SER A 1 76 ? 18.377 6.036 -16.721 1.00 95.06 76 SER A CA 1
ATOM 612 C C . SER A 1 76 ? 18.736 4.559 -16.631 1.00 95.06 76 SER A C 1
ATOM 614 O O . SER A 1 76 ? 18.723 3.875 -17.644 1.00 95.06 76 SER A O 1
ATOM 616 N N . ASN A 1 77 ? 18.939 4.038 -15.417 1.00 95.19 77 ASN A N 1
ATOM 617 C CA . ASN A 1 77 ? 19.225 2.616 -15.230 1.00 95.19 77 ASN A CA 1
ATOM 618 C C . ASN A 1 77 ? 18.104 1.717 -15.778 1.00 95.19 77 ASN A C 1
ATOM 620 O O . ASN A 1 77 ? 18.391 0.677 -16.359 1.00 95.19 77 ASN A O 1
ATOM 624 N N . LEU A 1 78 ? 16.830 2.093 -15.605 1.00 94.38 78 LEU A N 1
ATOM 625 C CA . LEU A 1 78 ? 15.710 1.306 -16.138 1.00 94.38 78 LEU A CA 1
ATOM 626 C C . LEU A 1 78 ? 15.674 1.314 -17.674 1.00 94.38 78 LEU A C 1
ATOM 628 O O . LEU A 1 78 ? 15.333 0.292 -18.264 1.00 94.38 78 LEU A O 1
ATOM 632 N N . ARG A 1 79 ? 16.041 2.434 -18.312 1.00 93.25 79 ARG A N 1
ATOM 633 C CA . ARG A 1 79 ? 16.201 2.519 -19.773 1.00 93.25 79 ARG A CA 1
ATOM 634 C C . ARG A 1 79 ? 17.380 1.675 -20.244 1.00 93.25 79 ARG A C 1
ATOM 636 O O . ARG A 1 79 ? 17.237 0.893 -21.170 1.00 93.25 79 ARG A O 1
ATOM 643 N N . ASP A 1 80 ? 18.522 1.768 -19.569 1.00 92.62 80 ASP A N 1
ATOM 644 C CA . ASP A 1 80 ? 19.707 0.975 -19.906 1.00 92.62 80 ASP A CA 1
ATOM 645 C C . ASP A 1 80 ? 19.407 -0.528 -19.808 1.00 92.62 80 ASP A C 1
ATOM 647 O O . ASP A 1 80 ? 19.802 -1.303 -20.674 1.00 92.62 80 ASP A O 1
ATOM 651 N N . MET A 1 81 ? 18.634 -0.948 -18.802 1.00 89.38 81 MET A N 1
ATOM 652 C CA . MET A 1 81 ? 18.182 -2.335 -18.668 1.00 89.38 81 MET A CA 1
ATOM 653 C C . MET A 1 81 ? 17.274 -2.790 -19.814 1.00 89.38 81 MET A C 1
ATOM 655 O O . MET A 1 81 ? 17.321 -3.965 -20.170 1.00 89.38 81 MET A O 1
ATOM 659 N N . SER A 1 82 ? 16.454 -1.909 -20.399 1.00 89.19 82 SER A N 1
ATOM 660 C CA . SER A 1 82 ? 15.607 -2.303 -21.530 1.00 89.19 82 SER A CA 1
ATOM 661 C C . SER A 1 82 ? 16.372 -2.451 -22.840 1.00 89.19 82 SER A C 1
ATOM 663 O O . SER A 1 82 ? 15.921 -3.193 -23.711 1.00 89.19 82 SER A O 1
ATOM 665 N N . THR A 1 83 ? 17.572 -1.864 -22.942 1.00 88.44 83 THR A N 1
ATOM 666 C CA . THR A 1 83 ? 18.424 -1.994 -24.135 1.00 88.44 83 THR A CA 1
ATOM 667 C C . THR A 1 83 ? 18.892 -3.418 -24.429 1.00 88.44 83 THR A C 1
ATOM 669 O O . THR A 1 83 ? 19.293 -3.699 -25.557 1.00 88.44 83 THR A O 1
ATOM 672 N N . GLU A 1 84 ? 18.780 -4.342 -23.465 1.00 81.44 84 GLU A N 1
ATOM 673 C CA . GLU A 1 84 ? 19.003 -5.778 -23.687 1.00 81.44 84 GLU A CA 1
ATOM 674 C C . GLU A 1 84 ? 18.079 -6.349 -24.779 1.00 81.44 84 GLU A C 1
ATOM 676 O O . GLU A 1 84 ? 18.475 -7.264 -25.500 1.00 81.44 84 GLU A O 1
ATOM 681 N N . TYR A 1 85 ? 16.885 -5.772 -24.939 1.00 78.12 85 TYR A N 1
ATOM 682 C CA . TYR A 1 85 ? 15.869 -6.194 -25.906 1.00 78.12 85 TYR A CA 1
ATOM 683 C C . TYR A 1 85 ? 15.786 -5.284 -27.141 1.00 78.12 85 TYR A C 1
ATOM 685 O O . TYR A 1 85 ? 15.045 -5.594 -28.064 1.00 78.12 85 TYR A O 1
ATOM 693 N N . GLY A 1 86 ? 16.547 -4.184 -27.191 1.00 86.12 86 GLY A N 1
ATOM 694 C CA . GLY A 1 86 ? 16.516 -3.208 -28.285 1.00 86.12 86 GLY A CA 1
ATOM 695 C C . GLY A 1 86 ? 16.270 -1.775 -27.812 1.00 86.12 86 GLY A C 1
ATOM 696 O O . GLY A 1 86 ? 16.289 -1.472 -26.623 1.00 86.12 86 GLY A O 1
ATOM 697 N N . ASP A 1 87 ? 16.062 -0.856 -28.748 1.00 87.88 87 ASP A N 1
ATOM 698 C CA . ASP A 1 87 ? 15.773 0.541 -28.419 1.00 87.88 87 ASP A CA 1
ATOM 699 C C . ASP A 1 87 ? 14.280 0.705 -28.091 1.00 87.88 87 ASP A C 1
ATOM 701 O O . ASP A 1 87 ? 13.436 0.589 -28.976 1.00 87.88 87 ASP A O 1
ATOM 705 N N . TYR A 1 88 ? 13.953 0.999 -26.827 1.00 86.50 88 TYR A N 1
ATOM 706 C CA . TYR A 1 88 ? 12.574 1.134 -26.332 1.00 86.50 88 TYR A CA 1
ATOM 707 C C . TYR A 1 88 ? 11.753 2.229 -27.043 1.00 86.50 88 TYR A C 1
ATOM 709 O O . TYR A 1 88 ? 10.518 2.252 -26.944 1.00 86.50 88 TYR A O 1
ATOM 717 N N . GLU A 1 89 ? 12.403 3.159 -27.750 1.00 86.25 89 GLU A N 1
ATOM 718 C CA . GLU A 1 89 ? 11.713 4.190 -28.524 1.00 86.25 89 GLU A CA 1
ATOM 719 C C . GLU A 1 89 ? 11.117 3.624 -29.814 1.00 86.25 89 GLU A C 1
ATOM 721 O O . GLU A 1 89 ? 10.053 4.076 -30.245 1.00 86.25 89 GLU A O 1
ATOM 726 N N . VAL A 1 90 ? 11.725 2.588 -30.393 1.00 88.50 90 VAL A N 1
ATOM 727 C CA . VAL A 1 90 ? 11.345 2.043 -31.707 1.00 88.50 90 VAL A CA 1
ATOM 728 C C . VAL A 1 90 ? 10.910 0.581 -31.666 1.00 88.50 90 VAL A C 1
ATOM 730 O O . VAL A 1 90 ? 10.012 0.210 -32.419 1.00 88.50 90 VAL A O 1
ATOM 733 N N . ASP A 1 91 ? 11.494 -0.219 -30.781 1.00 91.25 91 ASP A N 1
ATOM 734 C CA . ASP A 1 91 ? 11.263 -1.652 -30.640 1.00 91.25 91 ASP A CA 1
ATOM 735 C C . ASP A 1 91 ? 10.128 -1.925 -29.640 1.00 91.25 91 ASP A C 1
ATOM 737 O O . ASP A 1 91 ? 10.090 -1.372 -28.538 1.00 91.25 91 ASP A O 1
ATOM 741 N N . GLU A 1 92 ? 9.157 -2.740 -30.055 1.00 89.81 92 GLU A N 1
ATOM 742 C CA . GLU A 1 92 ? 7.964 -3.044 -29.264 1.00 89.81 92 GLU A CA 1
ATOM 743 C C . GLU A 1 92 ? 8.286 -3.927 -28.053 1.00 89.81 92 GLU A C 1
ATOM 745 O O . GLU A 1 92 ? 7.815 -3.621 -26.955 1.00 89.81 92 GLU A O 1
ATOM 750 N N . ASP A 1 93 ? 9.155 -4.929 -28.215 1.00 89.25 93 ASP A N 1
ATOM 751 C CA . ASP A 1 93 ? 9.544 -5.851 -27.145 1.00 89.25 93 ASP A CA 1
ATOM 752 C C . ASP A 1 93 ? 10.352 -5.100 -26.075 1.00 89.25 93 ASP A C 1
ATOM 754 O O . ASP A 1 93 ? 10.094 -5.217 -24.870 1.00 89.25 93 ASP A O 1
ATOM 758 N N . ALA A 1 94 ? 11.287 -4.242 -26.504 1.00 91.38 94 ALA A N 1
ATOM 759 C CA . ALA A 1 94 ? 12.045 -3.388 -25.590 1.00 91.38 94 ALA A CA 1
ATOM 760 C C . ALA A 1 94 ? 11.141 -2.399 -24.836 1.00 91.38 94 ALA A C 1
ATOM 762 O O . ALA A 1 94 ? 11.348 -2.139 -23.645 1.00 91.38 94 ALA A O 1
ATOM 763 N N . ARG A 1 95 ? 10.113 -1.858 -25.504 1.00 91.75 95 ARG A N 1
ATOM 764 C CA . ARG A 1 95 ? 9.145 -0.941 -24.890 1.00 91.75 95 ARG A CA 1
ATOM 765 C C . ARG A 1 95 ? 8.247 -1.643 -23.876 1.00 91.75 95 ARG A C 1
ATOM 767 O O . ARG A 1 95 ? 8.009 -1.085 -22.804 1.00 91.75 95 ARG A O 1
ATOM 774 N N . GLU A 1 96 ? 7.762 -2.844 -24.181 1.00 90.75 96 GLU A N 1
ATOM 775 C CA . GLU A 1 96 ? 6.945 -3.644 -23.262 1.00 90.75 96 GLU A CA 1
ATOM 776 C C . GLU A 1 96 ? 7.745 -4.045 -22.016 1.00 90.75 96 GLU A C 1
ATOM 778 O O . GLU A 1 96 ? 7.278 -3.906 -20.876 1.00 90.75 96 GLU A O 1
ATOM 783 N N . TYR A 1 97 ? 8.998 -4.459 -22.208 1.00 91.81 97 TYR A N 1
ATOM 784 C CA . TYR A 1 97 ? 9.887 -4.763 -21.096 1.00 91.81 97 TYR A CA 1
ATOM 785 C C . TYR A 1 97 ? 10.188 -3.516 -20.249 1.00 91.81 97 TYR A C 1
ATOM 787 O O . TYR A 1 97 ? 10.097 -3.564 -19.019 1.00 91.81 97 TYR A O 1
ATOM 795 N N . TYR A 1 98 ? 10.447 -2.366 -20.881 1.00 93.56 98 TYR A N 1
ATOM 796 C CA . TYR A 1 98 ? 10.636 -1.101 -20.167 1.00 93.56 98 TYR A CA 1
ATOM 797 C C . TYR A 1 98 ? 9.401 -0.703 -19.345 1.00 93.56 98 TYR A C 1
ATOM 799 O O . TYR A 1 98 ? 9.519 -0.358 -18.165 1.00 93.56 98 TYR A O 1
ATOM 807 N N . ALA A 1 99 ? 8.204 -0.825 -19.923 1.00 92.38 99 ALA A N 1
ATOM 808 C CA . ALA A 1 99 ? 6.948 -0.589 -19.217 1.00 92.38 99 ALA A CA 1
ATOM 809 C C . ALA A 1 99 ? 6.794 -1.525 -18.007 1.00 92.38 99 ALA A C 1
ATOM 811 O O . ALA A 1 99 ? 6.384 -1.080 -16.932 1.00 92.38 99 ALA A O 1
ATOM 812 N N . THR A 1 100 ? 7.186 -2.795 -18.133 1.00 91.62 100 THR A N 1
ATOM 813 C CA . THR A 1 100 ? 7.175 -3.766 -17.026 1.00 91.62 100 THR A CA 1
ATOM 814 C C . THR A 1 100 ? 8.113 -3.347 -15.890 1.00 91.62 100 THR A C 1
ATOM 816 O O . THR A 1 100 ? 7.725 -3.368 -14.716 1.00 91.62 100 THR A O 1
ATOM 819 N N . LEU A 1 101 ? 9.327 -2.897 -16.218 1.00 93.81 101 LEU A N 1
ATOM 820 C CA . LEU A 1 101 ? 10.296 -2.394 -15.241 1.00 93.81 101 LEU A CA 1
ATOM 821 C C . LEU A 1 101 ? 9.771 -1.158 -14.494 1.00 93.81 101 LEU A C 1
ATOM 823 O O . LEU A 1 101 ? 9.818 -1.110 -13.260 1.00 93.81 101 LEU A O 1
ATOM 827 N N . LEU A 1 102 ? 9.217 -0.183 -15.222 1.00 94.44 102 LEU A N 1
ATOM 828 C CA . LEU A 1 102 ? 8.601 1.010 -14.635 1.00 94.44 102 LEU A CA 1
ATOM 829 C C . LEU A 1 102 ? 7.419 0.653 -13.727 1.00 94.44 102 LEU A C 1
ATOM 831 O O . LEU A 1 102 ? 7.302 1.177 -12.619 1.00 94.44 102 LEU A O 1
ATOM 835 N N . SER A 1 103 ? 6.574 -0.282 -14.165 1.00 92.38 103 SER A N 1
ATOM 836 C CA . SER A 1 103 ? 5.423 -0.769 -13.398 1.00 92.38 103 SER A CA 1
ATOM 837 C C . SER A 1 103 ? 5.846 -1.368 -12.060 1.00 92.38 103 SER A C 1
ATOM 839 O O . SER A 1 103 ? 5.256 -1.069 -11.019 1.00 92.38 103 SER A O 1
ATOM 841 N N . SER A 1 104 ? 6.905 -2.181 -12.076 1.00 91.88 104 SER A N 1
ATOM 842 C CA . SER A 1 104 ? 7.473 -2.771 -10.865 1.00 91.88 104 SER A CA 1
ATOM 843 C C . SER A 1 104 ? 8.025 -1.707 -9.913 1.00 91.88 104 SER A C 1
ATOM 845 O O . SER A 1 104 ? 7.838 -1.814 -8.699 1.00 91.88 104 SER A O 1
ATOM 847 N N . GLU A 1 105 ? 8.684 -0.669 -10.434 1.00 93.62 105 GLU A N 1
ATOM 848 C CA . GLU A 1 105 ? 9.203 0.423 -9.605 1.00 93.62 105 GLU A CA 1
ATOM 849 C C . GLU A 1 105 ? 8.065 1.239 -8.976 1.00 93.62 105 GLU A C 1
ATOM 851 O O . GLU A 1 105 ? 8.086 1.500 -7.773 1.00 93.62 105 GLU A O 1
ATOM 856 N N . ILE A 1 106 ? 7.028 1.578 -9.747 1.00 93.06 106 ILE A N 1
ATOM 857 C CA . ILE A 1 106 ? 5.844 2.284 -9.238 1.00 93.06 106 ILE A CA 1
ATOM 858 C C . ILE A 1 106 ? 5.175 1.480 -8.121 1.00 93.06 106 ILE A C 1
ATOM 860 O O . ILE A 1 106 ? 4.858 2.043 -7.070 1.00 93.06 106 ILE A O 1
ATOM 864 N N . LYS A 1 107 ? 5.023 0.163 -8.299 1.00 90.12 107 LYS A N 1
ATOM 865 C CA . LYS A 1 107 ? 4.494 -0.720 -7.254 1.00 90.12 107 LYS A CA 1
ATOM 866 C C . LYS A 1 107 ? 5.333 -0.660 -5.979 1.00 90.12 107 LYS A C 1
ATOM 868 O O . LYS A 1 107 ? 4.788 -0.440 -4.901 1.00 90.12 107 LYS A O 1
ATOM 873 N N . ALA A 1 108 ? 6.654 -0.772 -6.100 1.00 90.50 108 ALA A N 1
ATOM 874 C CA . ALA A 1 108 ? 7.555 -0.705 -4.952 1.00 90.50 108 ALA A CA 1
ATOM 875 C C . ALA A 1 108 ? 7.481 0.647 -4.216 1.00 90.50 108 ALA A C 1
ATOM 877 O O . ALA A 1 108 ? 7.609 0.701 -2.990 1.00 90.50 108 ALA A O 1
ATOM 878 N N . LEU A 1 109 ? 7.275 1.748 -4.943 1.00 91.50 109 LEU A N 1
ATOM 879 C CA . LEU A 1 109 ? 7.083 3.076 -4.358 1.00 91.50 109 LEU A CA 1
ATOM 880 C C . LEU A 1 109 ? 5.733 3.187 -3.643 1.00 91.50 109 LEU A C 1
ATOM 882 O O . LEU A 1 109 ? 5.688 3.679 -2.517 1.00 91.50 109 LEU A O 1
ATOM 886 N N . LEU A 1 110 ? 4.649 2.689 -4.238 1.00 88.62 110 LEU A N 1
ATOM 887 C CA . LEU A 1 110 ? 3.326 2.672 -3.607 1.00 88.62 110 LEU A CA 1
ATOM 888 C C . LEU A 1 110 ? 3.317 1.825 -2.328 1.00 88.62 110 LEU A C 1
ATOM 890 O O . LEU A 1 110 ? 2.813 2.283 -1.301 1.00 88.62 110 LEU A O 1
ATOM 894 N N . ASP A 1 111 ? 3.976 0.666 -2.340 1.00 85.62 111 ASP A N 1
ATOM 895 C CA . ASP A 1 111 ? 4.139 -0.178 -1.153 1.00 85.62 111 ASP A CA 1
ATOM 896 C C . ASP A 1 111 ? 4.853 0.568 -0.017 1.00 85.62 111 ASP A C 1
ATOM 898 O O . ASP A 1 111 ? 4.489 0.423 1.152 1.00 85.62 111 ASP A O 1
ATOM 902 N N . LYS A 1 112 ? 5.848 1.410 -0.335 1.00 86.06 112 LYS A N 1
ATOM 903 C CA . LYS A 1 112 ? 6.507 2.266 0.666 1.00 86.06 112 LYS A CA 1
ATOM 904 C C . LYS A 1 112 ? 5.553 3.311 1.244 1.00 86.06 112 LYS A C 1
ATOM 906 O O . LYS A 1 112 ? 5.641 3.579 2.438 1.00 86.06 112 LYS A O 1
ATOM 911 N N . ILE A 1 113 ? 4.654 3.893 0.439 1.00 85.06 113 ILE A N 1
ATOM 912 C CA . ILE A 1 113 ? 3.655 4.867 0.929 1.00 85.06 113 ILE A CA 1
ATOM 913 C C . ILE A 1 113 ? 2.711 4.189 1.917 1.00 85.06 113 ILE A C 1
ATOM 915 O O . ILE A 1 113 ? 2.414 4.748 2.972 1.00 85.06 113 ILE A O 1
ATOM 919 N N . ILE A 1 114 ? 2.230 2.999 1.563 1.00 84.00 114 ILE A N 1
ATOM 920 C CA . ILE A 1 114 ? 1.234 2.282 2.353 1.00 84.00 114 ILE A CA 1
ATOM 921 C C . ILE A 1 114 ? 1.848 1.837 3.681 1.00 84.00 114 ILE A C 1
ATOM 923 O O . ILE A 1 114 ? 1.302 2.153 4.731 1.00 84.00 114 ILE A O 1
ATOM 927 N N . LYS A 1 115 ? 3.035 1.219 3.662 1.00 81.38 115 LYS A N 1
ATOM 928 C CA . LYS A 1 115 ? 3.677 0.645 4.860 1.00 81.38 115 LYS A CA 1
ATOM 929 C C . LYS A 1 115 ? 4.035 1.643 5.964 1.00 81.38 115 LYS A C 1
ATOM 931 O O . LYS A 1 115 ? 4.235 1.231 7.099 1.00 81.38 115 LYS A O 1
ATOM 936 N N . VAL A 1 116 ? 4.147 2.939 5.667 1.00 82.81 116 VAL A N 1
ATOM 937 C CA . VAL A 1 116 ? 4.476 3.960 6.686 1.00 82.81 116 VAL A CA 1
ATOM 938 C C . VAL A 1 116 ? 3.245 4.607 7.317 1.00 82.81 116 VAL A C 1
ATOM 940 O O . VAL A 1 116 ? 3.379 5.481 8.173 1.00 82.81 116 VAL A O 1
ATOM 943 N N . ARG A 1 117 ? 2.040 4.227 6.887 1.00 83.75 117 ARG A N 1
ATOM 944 C CA . ARG A 1 117 ? 0.785 4.776 7.402 1.00 83.75 117 ARG A CA 1
ATOM 945 C C . ARG A 1 117 ? 0.054 3.713 8.192 1.00 83.75 117 ARG A C 1
ATOM 947 O O . ARG A 1 117 ? -0.029 2.578 7.757 1.00 83.75 117 ARG A O 1
ATOM 954 N N . GLY A 1 118 ? -0.532 4.100 9.317 1.00 88.69 118 GLY A N 1
ATOM 955 C CA . GLY A 1 118 ? -1.510 3.261 9.992 1.00 88.69 118 GLY A CA 1
ATOM 956 C C . GLY A 1 118 ? -2.924 3.543 9.474 1.00 88.69 118 GLY A C 1
ATOM 957 O O . GLY A 1 118 ? -3.238 4.666 9.072 1.00 88.69 118 GLY A O 1
ATOM 958 N N . VAL A 1 119 ? -3.793 2.535 9.500 1.00 88.19 119 VAL A N 1
ATOM 959 C CA . VAL A 1 119 ? -5.172 2.619 9.005 1.00 88.19 119 VAL A CA 1
ATOM 960 C C . VAL A 1 119 ? -6.158 2.505 10.162 1.00 88.19 119 VAL A C 1
ATOM 962 O O . VAL A 1 119 ? -6.103 1.582 10.976 1.00 88.19 119 VAL A O 1
ATOM 965 N N . CYS A 1 120 ? -7.088 3.455 10.233 1.00 89.12 120 CYS A N 1
ATOM 966 C CA . CYS A 1 120 ? -8.195 3.440 11.181 1.00 89.12 120 CYS A CA 1
ATOM 967 C C . CYS A 1 120 ? -9.517 3.388 10.411 1.00 89.12 120 CYS A C 1
ATOM 969 O O . CYS A 1 120 ? -9.991 4.402 9.902 1.00 89.12 120 CYS A O 1
ATOM 971 N N . SER A 1 121 ? -10.099 2.192 10.329 1.00 87.75 121 SER A N 1
ATOM 972 C CA . SER A 1 121 ? -11.347 1.952 9.597 1.00 87.75 121 SER A CA 1
ATOM 973 C C . SER A 1 121 ? -12.574 1.982 10.511 1.00 87.75 121 SER A C 1
ATOM 975 O O . SER A 1 121 ? -12.491 1.636 11.700 1.00 87.75 121 SER A O 1
ATOM 977 N N . PHE A 1 122 ? -13.710 2.357 9.916 1.00 92.00 122 PHE A N 1
ATOM 978 C CA . PHE A 1 122 ? -15.044 2.361 10.515 1.00 92.00 122 PHE A CA 1
ATOM 979 C C . PHE A 1 122 ? -16.074 1.822 9.514 1.00 92.00 122 PHE A C 1
ATOM 981 O O . PHE A 1 122 ? -15.908 1.967 8.305 1.00 92.00 122 PHE A O 1
ATOM 988 N N . ALA A 1 123 ? -17.157 1.241 10.020 1.00 92.50 123 ALA A N 1
ATOM 989 C CA . ALA A 1 123 ? -18.289 0.760 9.241 1.00 92.50 123 ALA A CA 1
ATOM 990 C C . ALA A 1 123 ? -19.516 1.659 9.420 1.00 92.50 123 ALA A C 1
ATOM 992 O O . ALA A 1 123 ? -19.707 2.275 10.467 1.00 92.50 123 ALA A O 1
ATOM 993 N N . GLN A 1 124 ? -20.401 1.664 8.424 1.00 91.69 124 GLN A N 1
ATOM 994 C CA . GLN A 1 124 ? -21.695 2.353 8.508 1.00 91.69 124 GLN A CA 1
ATOM 995 C C . GLN A 1 124 ? -22.746 1.573 9.311 1.00 91.69 124 GLN A C 1
ATOM 997 O O . GLN A 1 124 ? -23.713 2.159 9.783 1.00 91.69 124 GLN A O 1
ATOM 1002 N N . CYS A 1 125 ? -22.579 0.258 9.478 1.00 91.25 125 CYS A N 1
ATOM 1003 C CA . CYS A 1 125 ? -23.524 -0.584 10.206 1.00 91.25 125 CYS A CA 1
ATOM 1004 C C . CYS A 1 125 ? -22.810 -1.518 11.190 1.00 91.25 125 CYS A C 1
ATOM 1006 O O . CYS A 1 125 ? -21.719 -2.017 10.923 1.00 91.25 125 CYS A O 1
ATOM 1008 N N . TRP A 1 126 ? -23.455 -1.766 12.331 1.00 93.44 126 TRP A N 1
ATOM 1009 C CA . TRP A 1 126 ? -22.962 -2.668 13.378 1.00 93.44 126 TRP A CA 1
ATOM 1010 C C . TRP A 1 126 ? -23.268 -4.147 13.095 1.00 93.44 126 TRP A C 1
ATOM 1012 O O . TRP A 1 126 ? -22.605 -5.038 13.621 1.00 93.44 126 TRP A O 1
ATOM 1022 N N . ASN A 1 127 ? -24.282 -4.425 12.269 1.00 93.69 127 ASN A N 1
ATOM 1023 C CA . ASN A 1 127 ? -24.747 -5.777 11.962 1.00 93.69 127 ASN A CA 1
ATOM 1024 C C . ASN A 1 127 ? -24.195 -6.267 10.615 1.00 93.69 127 A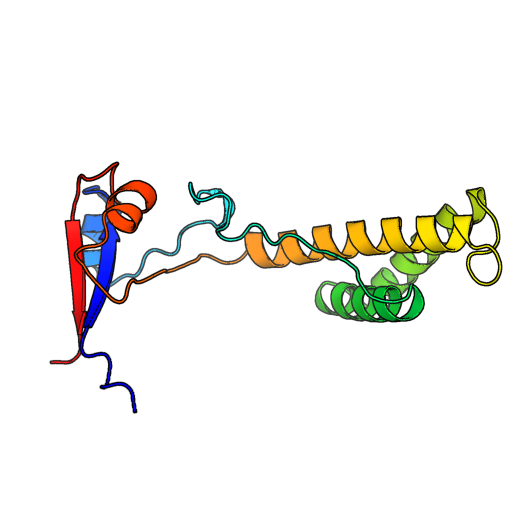SN A C 1
ATOM 1026 O O . ASN A 1 127 ? -24.950 -6.565 9.692 1.00 93.69 127 ASN A O 1
ATOM 1030 N N . SER A 1 128 ? -22.869 -6.299 10.487 1.00 93.25 128 SER A N 1
ATOM 1031 C CA . SER A 1 128 ? -22.196 -6.855 9.312 1.00 93.25 128 SER A CA 1
ATOM 1032 C C . SER A 1 128 ? -21.401 -8.096 9.715 1.00 93.25 128 SER A C 1
ATOM 1034 O O . SER A 1 128 ? -20.338 -7.952 10.325 1.00 93.25 128 SER A O 1
ATOM 1036 N N . PRO A 1 129 ? -21.879 -9.314 9.392 1.00 93.69 129 PRO A N 1
ATOM 1037 C CA . PRO A 1 129 ? -21.140 -10.547 9.658 1.00 93.69 129 PRO A CA 1
ATOM 1038 C C . PRO A 1 129 ? -19.725 -10.527 9.072 1.00 93.69 129 PRO A C 1
ATOM 1040 O O . PRO A 1 129 ? -18.799 -11.008 9.715 1.00 93.69 129 PRO A O 1
ATOM 1043 N N . LEU A 1 130 ? -19.545 -9.907 7.901 1.00 91.69 130 LEU A N 1
ATOM 1044 C CA . LEU A 1 130 ? -18.236 -9.734 7.275 1.00 91.69 130 LEU A CA 1
ATOM 1045 C C . LEU A 1 130 ? -17.298 -8.912 8.171 1.00 91.69 130 LEU A C 1
ATOM 1047 O O . LEU A 1 130 ? -16.189 -9.347 8.470 1.00 91.69 130 LEU A O 1
ATOM 1051 N N . MET A 1 131 ? -17.761 -7.765 8.678 1.00 92.19 131 MET A N 1
ATOM 1052 C CA . MET A 1 131 ? -16.931 -6.929 9.554 1.00 92.19 131 MET A CA 1
ATOM 1053 C C . MET A 1 131 ? -16.609 -7.624 10.882 1.00 92.19 131 MET A C 1
ATOM 1055 O O . MET A 1 131 ? -15.494 -7.506 11.388 1.00 92.19 131 MET A O 1
ATOM 1059 N N . TRP A 1 132 ? -17.568 -8.379 11.424 1.00 93.31 132 TRP A N 1
ATOM 1060 C CA . TRP A 1 132 ? -17.366 -9.228 12.598 1.00 93.31 132 TRP A CA 1
ATOM 1061 C C . TRP A 1 132 ? -16.323 -10.329 12.363 1.00 93.31 132 TRP A C 1
ATOM 1063 O O . TRP A 1 132 ? -15.570 -10.647 13.278 1.00 93.31 132 TRP A O 1
ATOM 1073 N N . SER A 1 133 ? -16.260 -10.899 11.159 1.00 91.31 133 SER A N 1
ATOM 1074 C CA . SER A 1 133 ? -15.262 -11.912 10.808 1.00 91.31 133 SER A CA 1
ATOM 1075 C C . SER A 1 133 ? -13.859 -11.314 10.686 1.00 91.31 133 SER A C 1
ATOM 1077 O O . SER A 1 133 ? -12.916 -11.871 11.236 1.00 91.31 133 SER A O 1
ATOM 1079 N N . HIS A 1 134 ? -13.711 -10.190 9.975 1.00 88.19 134 HIS A N 1
ATOM 1080 C CA . HIS A 1 134 ? -12.393 -9.660 9.599 1.00 88.19 134 HIS A CA 1
ATOM 1081 C C . HIS A 1 134 ? -11.767 -8.708 10.625 1.00 88.19 134 HIS A C 1
ATOM 1083 O O . HIS A 1 134 ? -10.546 -8.690 10.761 1.00 88.19 134 HIS A O 1
ATOM 1089 N N . TYR A 1 135 ? -12.574 -7.915 11.339 1.00 89.38 135 TYR A N 1
ATOM 1090 C CA . TYR A 1 135 ? -12.068 -6.819 12.183 1.00 89.38 135 TYR A CA 1
ATOM 1091 C C . TYR A 1 135 ? -12.424 -6.949 13.665 1.00 89.38 135 TYR A C 1
ATOM 1093 O O . TYR A 1 135 ? -11.989 -6.131 14.479 1.00 89.38 135 TYR A O 1
ATOM 1101 N N . ALA A 1 136 ? -13.216 -7.955 14.030 1.00 91.06 136 ALA A N 1
ATOM 1102 C CA . ALA A 1 136 ? -13.374 -8.358 15.420 1.00 91.06 136 ALA A CA 1
ATOM 1103 C C . ALA A 1 136 ? -12.411 -9.525 15.729 1.00 91.06 136 ALA A C 1
ATOM 1105 O O . ALA A 1 136 ? -11.292 -9.548 15.227 1.00 91.06 136 ALA A O 1
ATOM 1106 N N . ASP A 1 137 ? -12.814 -10.463 16.576 1.00 91.50 137 ASP A N 1
ATOM 1107 C CA . ASP A 1 137 ? -12.075 -11.688 16.897 1.00 91.50 137 ASP A CA 1
ATOM 1108 C C . ASP A 1 137 ? -12.868 -12.898 16.379 1.00 91.50 137 ASP A C 1
ATOM 1110 O O . ASP A 1 137 ? -13.490 -13.619 17.156 1.00 91.50 137 ASP A O 1
ATOM 1114 N N . GLU A 1 138 ? -12.979 -13.030 15.051 1.00 92.12 138 GLU A N 1
ATOM 1115 C CA . GLU A 1 138 ? -13.736 -14.104 14.380 1.00 92.12 138 GLU A CA 1
ATOM 1116 C C . GLU A 1 138 ? -15.184 -14.232 14.903 1.00 92.12 138 GLU A C 1
ATOM 1118 O O . GLU A 1 138 ? -15.598 -15.246 15.468 1.00 92.12 138 GLU A O 1
ATOM 1123 N N . HIS A 1 139 ? -15.976 -13.166 14.740 1.00 93.75 139 HIS A N 1
ATOM 1124 C CA . HIS A 1 139 ? -17.333 -13.019 15.295 1.00 93.75 139 HIS A CA 1
ATOM 1125 C C . HIS A 1 139 ? -17.428 -12.889 16.824 1.00 93.75 139 HIS A C 1
ATOM 1127 O O . HIS A 1 139 ? -18.526 -12.949 17.382 1.00 93.75 139 HIS A O 1
ATOM 1133 N N . ARG A 1 140 ? -16.309 -12.652 17.516 1.00 93.62 140 ARG A N 1
ATOM 1134 C CA . ARG A 1 140 ? -16.268 -12.328 18.951 1.00 93.62 140 ARG A CA 1
ATOM 1135 C C . ARG A 1 140 ? -15.708 -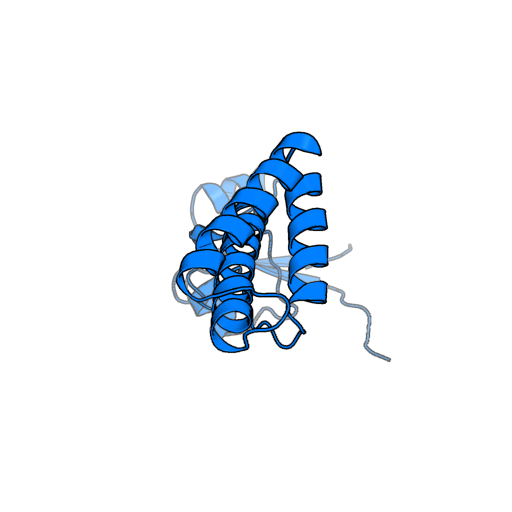10.928 19.178 1.00 93.62 140 ARG A C 1
ATOM 1137 O O . ARG A 1 140 ? -15.099 -10.335 18.294 1.00 93.62 140 ARG A O 1
ATOM 1144 N N . GLY A 1 141 ? -15.903 -10.394 20.380 1.00 94.44 141 GLY A N 1
ATOM 1145 C CA . GLY A 1 141 ? -15.390 -9.083 20.776 1.00 94.44 141 GLY A CA 1
ATOM 1146 C C . GLY A 1 141 ? -16.492 -8.041 20.907 1.00 94.44 141 GLY A C 1
ATOM 1147 O O . GLY A 1 141 ? -17.587 -8.347 21.377 1.00 94.44 141 GLY A O 1
ATOM 1148 N N . ILE A 1 142 ? -16.185 -6.800 20.538 1.00 94.62 142 ILE A N 1
ATOM 1149 C CA . ILE A 1 142 ? -17.075 -5.658 20.747 1.00 94.62 142 IL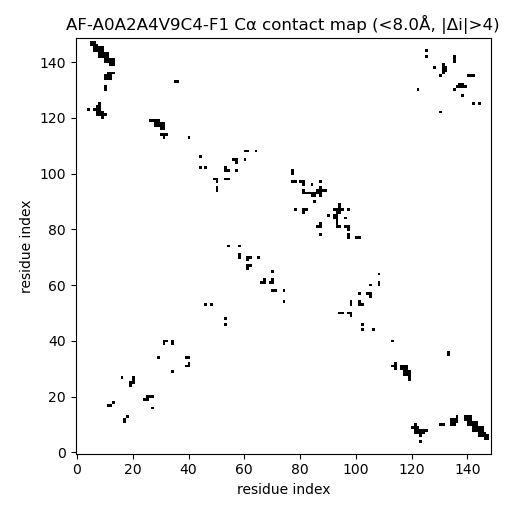E A CA 1
ATOM 1150 C C . ILE A 1 142 ? -17.230 -4.816 19.480 1.00 94.62 142 ILE A C 1
ATOM 1152 O O . ILE A 1 142 ? -16.330 -4.726 18.643 1.00 94.62 142 ILE A O 1
ATOM 1156 N N . CYS A 1 143 ? -18.381 -4.156 19.379 1.00 94.62 143 CYS A N 1
ATOM 1157 C CA . CYS A 1 143 ? -18.663 -3.149 18.368 1.00 94.62 143 CYS A CA 1
ATOM 1158 C C . CYS A 1 143 ? -18.928 -1.817 19.071 1.00 94.62 143 CYS A C 1
ATOM 1160 O O . CYS A 1 143 ? -19.874 -1.693 19.847 1.00 94.62 143 CYS A O 1
ATOM 1162 N N . ILE A 1 144 ? -18.092 -0.822 18.791 1.00 93.44 144 ILE A N 1
ATOM 1163 C CA . ILE A 1 144 ? -18.164 0.502 19.408 1.00 93.44 144 ILE A CA 1
ATOM 1164 C C . ILE A 1 144 ? -18.881 1.439 18.444 1.00 93.44 144 ILE A C 1
ATOM 1166 O O . ILE A 1 144 ? -18.454 1.589 17.300 1.00 93.44 144 ILE A O 1
ATOM 1170 N N . ALA A 1 145 ? -19.969 2.056 18.900 1.00 93.56 145 ALA A N 1
ATOM 1171 C CA . ALA A 1 145 ? -20.695 3.069 18.146 1.00 93.56 145 ALA A CA 1
ATOM 1172 C C . ALA A 1 145 ? -20.170 4.462 18.509 1.00 93.56 145 ALA A C 1
ATOM 1174 O O . ALA A 1 145 ? -20.172 4.839 19.678 1.00 93.56 145 ALA A O 1
ATOM 1175 N N . ILE A 1 146 ? -19.752 5.223 17.504 1.00 91.19 146 ILE A N 1
ATOM 1176 C CA . ILE A 1 146 ? -19.247 6.589 17.641 1.00 91.19 146 ILE A CA 1
ATOM 1177 C C . ILE A 1 146 ? -20.223 7.499 16.909 1.00 91.19 146 ILE A C 1
ATOM 1179 O O . ILE A 1 146 ? -20.485 7.301 15.724 1.00 91.19 146 ILE A O 1
ATOM 1183 N N . GLY A 1 147 ? -20.774 8.486 17.605 1.00 88.56 147 GLY A N 1
ATOM 1184 C CA . GLY A 1 147 ? -21.735 9.429 17.047 1.00 88.56 147 GLY A CA 1
ATOM 1185 C C . GLY A 1 147 ? -21.639 10.784 17.726 1.00 88.56 147 GLY A C 1
ATOM 1186 O O . GLY A 1 147 ? -20.981 10.927 18.757 1.00 88.56 147 GLY A O 1
ATOM 1187 N N . ARG A 1 148 ? -22.285 11.784 17.128 1.00 78.94 148 ARG A N 1
ATOM 1188 C CA . ARG A 1 148 ? -22.449 13.091 17.773 1.00 78.94 148 ARG A CA 1
ATOM 1189 C C . ARG A 1 148 ? -23.498 12.978 18.884 1.00 78.94 148 ARG A C 1
ATOM 1191 O O . ARG A 1 148 ? -24.500 12.287 18.699 1.00 78.94 148 ARG A O 1
ATOM 1198 N N . LEU A 1 149 ? -23.217 13.618 20.019 1.00 61.59 149 LEU A N 1
ATOM 1199 C CA . LEU A 1 149 ? -24.180 13.852 21.100 1.00 61.59 149 LEU A CA 1
ATOM 1200 C C . LEU A 1 149 ? -25.203 14.916 20.690 1.00 61.59 149 LEU A C 1
ATOM 1202 O O . LEU A 1 149 ? -24.810 15.833 19.930 1.00 61.59 149 LEU A O 1
#